Protein AF-A0A523A9W2-F1 (afdb_monomer_lite)

Radius of gyration: 16.98 Å; chains: 1; bounding box: 41×27×50 Å

pLDDT: mean 81.2, std 16.22, range [38.78, 97.56]

Structure (mmCIF, N/CA/C/O backbone):
data_AF-A0A523A9W2-F1
#
_entry.id   AF-A0A523A9W2-F1
#
loop_
_atom_site.group_PDB
_atom_site.id
_atom_site.type_symbol
_atom_site.label_atom_id
_atom_site.label_alt_id
_atom_site.label_comp_id
_atom_site.label_asym_id
_atom_site.label_entity_id
_atom_site.label_seq_id
_atom_site.pdbx_PDB_ins_code
_atom_site.Cartn_x
_atom_site.Cartn_y
_atom_site.Cartn_z
_atom_site.occupancy
_atom_site.B_iso_or_equiv
_atom_site.auth_seq_id
_atom_site.auth_comp_id
_atom_site.auth_asym_id
_atom_site.auth_atom_id
_atom_site.pdbx_PDB_model_num
ATOM 1 N N . MET A 1 1 ? 19.851 -10.059 30.462 1.00 45.06 1 MET A N 1
ATOM 2 C CA . MET A 1 1 ? 19.329 -9.436 29.230 1.00 45.06 1 MET A CA 1
ATOM 3 C C . MET A 1 1 ? 20.037 -8.104 29.127 1.00 45.06 1 MET A C 1
ATOM 5 O O . MET A 1 1 ? 19.767 -7.244 29.952 1.00 45.06 1 MET A O 1
ATOM 9 N N . GLU A 1 2 ? 21.062 -8.018 28.282 1.00 41.53 2 GLU A N 1
ATOM 10 C CA . GLU A 1 2 ? 21.891 -6.813 28.156 1.00 41.53 2 GLU A CA 1
ATOM 11 C C . GLU A 1 2 ? 21.077 -5.637 27.609 1.00 41.53 2 GLU A C 1
ATOM 13 O O . GLU A 1 2 ? 20.185 -5.813 26.779 1.00 41.53 2 GLU A O 1
ATOM 18 N N . ASP A 1 3 ? 21.389 -4.456 28.138 1.00 49.69 3 ASP A N 1
ATOM 19 C CA . ASP A 1 3 ? 20.782 -3.169 27.827 1.00 49.69 3 ASP A CA 1
ATOM 20 C C . ASP A 1 3 ? 21.061 -2.826 26.357 1.00 49.69 3 ASP A C 1
ATOM 22 O O . ASP A 1 3 ? 22.191 -2.519 25.965 1.00 49.69 3 ASP A O 1
ATOM 26 N N . ILE A 1 4 ? 20.036 -2.963 25.516 1.00 51.09 4 ILE A N 1
ATOM 27 C CA . ILE A 1 4 ? 20.103 -2.626 24.095 1.00 51.09 4 ILE A CA 1
ATOM 28 C C . ILE A 1 4 ? 20.150 -1.096 24.038 1.00 51.09 4 ILE A C 1
ATOM 30 O O . ILE A 1 4 ? 19.116 -0.432 24.103 1.00 51.09 4 ILE A O 1
ATOM 34 N N . GLY A 1 5 ? 21.364 -0.540 24.031 1.00 51.75 5 GLY A N 1
ATOM 35 C CA . GLY A 1 5 ? 21.613 0.897 24.113 1.00 51.75 5 GLY A CA 1
ATOM 36 C C . GLY A 1 5 ? 20.694 1.714 23.200 1.00 51.75 5 GLY A C 1
ATOM 37 O O . GLY A 1 5 ? 20.361 1.294 22.091 1.00 51.75 5 GLY A O 1
ATOM 38 N N . LYS A 1 6 ? 20.273 2.891 23.686 1.00 57.44 6 LYS A N 1
ATOM 39 C CA . LYS A 1 6 ? 19.354 3.802 22.988 1.00 57.44 6 LYS A CA 1
ATOM 40 C C . LYS A 1 6 ? 19.736 3.945 21.515 1.00 57.44 6 LYS A C 1
ATOM 42 O O . LYS A 1 6 ? 20.785 4.496 21.185 1.00 57.44 6 LYS A O 1
ATOM 47 N N . ILE A 1 7 ? 18.842 3.488 20.645 1.00 61.88 7 ILE A N 1
ATOM 48 C CA . ILE A 1 7 ? 18.925 3.702 19.205 1.00 61.88 7 ILE A CA 1
ATOM 49 C C . ILE A 1 7 ? 18.897 5.216 18.963 1.00 61.88 7 ILE A C 1
ATOM 51 O O . ILE A 1 7 ? 17.884 5.874 19.200 1.00 61.88 7 ILE A O 1
ATOM 55 N N . VAL A 1 8 ? 20.021 5.783 18.523 1.00 63.31 8 VAL A N 1
ATOM 56 C CA . VAL A 1 8 ? 20.122 7.195 18.136 1.00 63.31 8 VAL A CA 1
ATOM 57 C C . VAL A 1 8 ? 19.964 7.316 16.617 1.00 63.31 8 VAL A C 1
ATOM 59 O O . VAL A 1 8 ? 20.603 6.548 15.895 1.00 63.31 8 VAL A O 1
ATOM 62 N N . PRO A 1 9 ? 19.167 8.269 16.092 1.00 50.16 9 PRO A N 1
ATOM 63 C CA . PRO A 1 9 ? 18.890 8.373 14.653 1.00 50.16 9 PRO A CA 1
ATOM 64 C C . PRO A 1 9 ? 20.142 8.431 13.759 1.00 50.16 9 PRO A C 1
ATOM 66 O O . PRO A 1 9 ? 20.134 7.899 12.654 1.00 50.16 9 PRO A O 1
ATOM 69 N N . ASN A 1 10 ? 21.239 9.013 14.260 1.00 60.84 10 ASN A N 1
ATOM 70 C CA . ASN A 1 10 ? 22.519 9.133 13.550 1.00 60.84 10 ASN A CA 1
ATOM 71 C C . ASN A 1 10 ? 23.475 7.935 13.719 1.00 60.84 10 ASN A C 1
ATOM 73 O O . ASN A 1 10 ? 24.560 7.947 13.148 1.00 60.84 10 ASN A O 1
ATOM 77 N N . GLY A 1 11 ? 23.117 6.919 14.511 1.00 59.56 11 GLY A N 1
ATOM 78 C CA . GLY A 1 11 ? 23.956 5.736 14.751 1.00 59.56 11 GLY A CA 1
ATOM 79 C C . GLY A 1 11 ? 23.839 4.659 13.670 1.00 59.56 11 GLY A C 1
ATOM 80 O O . GLY A 1 11 ? 24.569 3.671 13.700 1.00 59.56 11 GLY A O 1
ATOM 81 N N . PHE A 1 12 ? 22.926 4.833 12.714 1.00 59.03 12 PHE A N 1
ATOM 82 C CA . PHE A 1 12 ? 22.743 3.900 11.612 1.00 59.03 12 PHE A CA 1
ATOM 83 C C . PHE A 1 12 ? 23.759 4.174 10.504 1.00 59.03 12 PHE A C 1
ATOM 85 O O . PHE A 1 12 ? 23.658 5.160 9.774 1.00 59.03 12 PHE A O 1
ATOM 92 N N . VAL A 1 13 ? 24.716 3.261 10.330 1.00 54.66 13 VAL A N 1
ATOM 93 C CA . VAL A 1 13 ? 25.525 3.208 9.108 1.00 54.66 13 VAL A CA 1
ATOM 94 C C . VAL A 1 13 ? 24.612 2.762 7.964 1.00 54.66 13 VAL A C 1
ATOM 96 O O . VAL A 1 13 ? 24.298 1.582 7.816 1.00 54.66 13 VAL A O 1
ATOM 99 N N . TRP A 1 14 ? 24.157 3.722 7.158 1.00 51.12 14 TRP A N 1
ATOM 100 C CA . TRP A 1 14 ? 23.336 3.480 5.970 1.00 51.12 14 TRP A CA 1
ATOM 101 C C . TRP A 1 14 ? 24.180 2.827 4.863 1.00 51.12 14 TRP A C 1
ATOM 103 O O . TRP A 1 14 ? 24.744 3.499 4.006 1.00 51.12 14 TRP A O 1
ATOM 113 N N . SER A 1 15 ? 24.268 1.495 4.871 1.00 58.31 15 SER A N 1
ATOM 114 C CA . SER A 1 15 ? 24.834 0.703 3.768 1.00 58.31 15 SER A CA 1
ATOM 115 C C . SER A 1 15 ? 23.747 -0.130 3.082 1.00 58.31 15 SER A C 1
ATOM 117 O O . SER A 1 15 ? 23.797 -1.350 3.014 1.00 58.31 15 SER A O 1
ATOM 119 N N . ALA A 1 16 ? 22.715 0.537 2.567 1.00 52.78 16 ALA A N 1
ATOM 120 C CA . ALA A 1 16 ? 21.674 -0.106 1.769 1.00 52.78 16 ALA A CA 1
ATOM 121 C C . ALA A 1 16 ? 21.610 0.531 0.376 1.00 52.78 16 ALA A C 1
ATOM 123 O O . ALA A 1 16 ? 20.668 1.246 0.044 1.00 52.78 16 ALA A O 1
ATOM 124 N N . TYR A 1 17 ? 22.620 0.268 -0.458 1.00 45.53 17 TYR A N 1
ATOM 125 C CA . TYR A 1 17 ? 22.521 0.549 -1.890 1.00 45.53 17 TYR A CA 1
ATOM 126 C C . TYR A 1 17 ? 21.710 -0.571 -2.555 1.00 45.53 17 TYR A C 1
ATOM 128 O O . TYR A 1 17 ? 22.240 -1.636 -2.852 1.00 45.53 17 TYR A O 1
ATOM 136 N N . HIS A 1 18 ? 20.409 -0.343 -2.739 1.00 49.28 18 HIS A N 1
ATOM 137 C CA . HIS A 1 18 ? 19.512 -1.224 -3.491 1.00 49.28 18 HIS A CA 1
ATOM 138 C C . HIS A 1 18 ? 18.813 -0.393 -4.576 1.00 49.28 18 HIS A C 1
ATOM 140 O O . HIS A 1 18 ? 17.851 0.307 -4.260 1.00 49.28 18 HIS A O 1
ATOM 146 N N . PRO A 1 19 ? 19.246 -0.442 -5.849 1.00 38.78 19 PRO A N 1
ATOM 147 C CA . PRO A 1 19 ? 18.566 0.243 -6.947 1.00 38.78 19 PRO A CA 1
ATOM 148 C C . PRO A 1 19 ? 17.347 -0.551 -7.445 1.00 38.78 19 PRO A C 1
ATOM 150 O O . PRO A 1 19 ? 17.012 -0.497 -8.627 1.00 38.78 19 PRO A O 1
ATOM 153 N N . GLN A 1 20 ? 16.690 -1.323 -6.576 1.00 44.44 20 GLN A N 1
ATOM 154 C CA . GLN A 1 20 ? 15.515 -2.083 -6.972 1.00 44.44 20 GLN A CA 1
ATOM 155 C C . GLN A 1 20 ? 14.283 -1.204 -6.767 1.00 44.44 20 GLN A C 1
ATOM 157 O O . GLN A 1 20 ? 13.760 -1.059 -5.664 1.00 44.44 20 GLN A O 1
ATOM 162 N N . GLY A 1 21 ? 13.873 -0.553 -7.855 1.00 53.41 21 GLY A N 1
A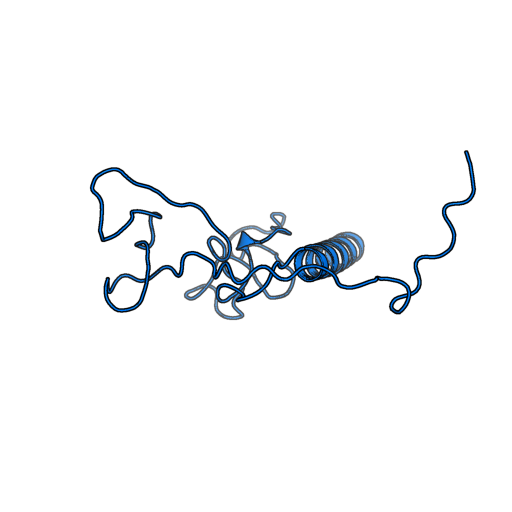TOM 163 C CA . GLY A 1 21 ? 12.552 0.042 -7.952 1.00 53.41 21 GLY A CA 1
ATOM 164 C C . GLY A 1 21 ? 11.486 -1.044 -7.823 1.00 53.41 21 GLY A C 1
ATOM 165 O O . GLY A 1 21 ? 11.657 -2.170 -8.280 1.00 53.41 21 GLY A O 1
ATOM 166 N N . THR A 1 22 ? 10.397 -0.686 -7.168 1.00 63.78 22 THR A N 1
ATOM 167 C CA . THR A 1 22 ? 9.214 -1.525 -6.997 1.00 63.78 22 THR A CA 1
ATOM 168 C C . THR A 1 22 ? 8.429 -1.688 -8.318 1.00 63.78 22 THR A C 1
ATOM 170 O O . THR A 1 22 ? 8.601 -0.907 -9.262 1.00 63.78 22 THR A O 1
ATOM 173 N N . CYS A 1 23 ? 7.556 -2.697 -8.395 1.00 71.06 23 CYS A N 1
ATOM 174 C CA . CYS A 1 23 ? 6.650 -2.958 -9.514 1.00 71.06 23 CYS A CA 1
ATOM 175 C C . CYS A 1 23 ? 5.488 -1.957 -9.537 1.00 71.06 23 CYS A C 1
ATOM 177 O O . CYS A 1 23 ? 4.456 -2.135 -8.893 1.00 71.06 23 CYS A O 1
ATOM 179 N N . ARG A 1 24 ? 5.633 -0.884 -10.320 1.00 72.94 24 ARG A N 1
ATOM 180 C CA . ARG A 1 24 ? 4.559 0.096 -10.530 1.00 72.94 24 ARG A CA 1
ATOM 181 C C . ARG A 1 24 ? 3.332 -0.565 -11.177 1.00 72.94 24 ARG A C 1
ATOM 183 O O . ARG A 1 24 ? 3.455 -1.118 -12.267 1.00 72.94 24 ARG A O 1
ATOM 190 N N . MET A 1 25 ? 2.152 -0.411 -10.574 1.00 80.44 25 MET A N 1
ATOM 191 C CA . MET A 1 25 ? 0.877 -0.817 -11.182 1.00 80.44 25 MET A CA 1
ATOM 192 C C . MET A 1 25 ? 0.370 0.221 -12.192 1.00 80.44 25 MET A C 1
ATOM 194 O O . MET A 1 25 ? 0.435 1.426 -11.937 1.00 80.44 25 MET A O 1
ATOM 198 N N . SER A 1 26 ? -0.157 -0.235 -13.326 1.00 79.69 26 SER A N 1
ATOM 199 C CA . SER A 1 26 ? -0.765 0.600 -14.364 1.00 79.69 26 SER A CA 1
ATOM 200 C C . SER A 1 26 ? -1.639 -0.247 -15.287 1.00 79.69 26 SER A C 1
ATOM 202 O O . SER A 1 26 ? -1.250 -1.350 -15.656 1.00 79.69 26 SER A O 1
ATOM 204 N N . GLY A 1 27 ? -2.786 0.286 -15.718 1.00 81.38 27 GLY A N 1
ATOM 205 C CA . GLY A 1 27 ? -3.565 -0.316 -16.811 1.00 81.38 27 GLY A CA 1
ATOM 206 C C . GLY A 1 27 ? -2.923 -0.130 -18.194 1.00 81.38 27 GLY A C 1
ATOM 207 O O . GLY A 1 27 ? -3.275 -0.837 -19.128 1.00 81.38 27 GLY A O 1
ATOM 208 N N . ASP A 1 28 ? -1.982 0.813 -18.323 1.00 87.38 28 ASP A N 1
ATOM 209 C CA . ASP A 1 28 ? -1.153 1.023 -19.517 1.00 87.38 28 ASP A CA 1
ATOM 210 C C . ASP A 1 28 ? 0.215 0.324 -19.342 1.00 87.38 28 ASP A C 1
ATOM 212 O O . ASP A 1 28 ? 0.959 0.715 -18.425 1.00 87.38 28 ASP A O 1
ATOM 216 N N . PRO A 1 29 ? 0.572 -0.652 -20.202 1.00 87.94 29 PRO A N 1
ATOM 217 C CA . PRO A 1 29 ? 1.822 -1.412 -20.116 1.00 87.94 29 PRO A CA 1
ATOM 218 C C . PRO A 1 29 ? 3.084 -0.564 -20.330 1.00 87.94 29 PRO A C 1
ATOM 220 O O . PRO A 1 29 ? 4.149 -0.911 -19.836 1.00 87.94 29 PRO A O 1
ATOM 223 N N . PHE A 1 30 ? 2.996 0.601 -20.980 1.00 86.38 30 PHE A N 1
ATOM 224 C CA . PHE A 1 30 ? 4.150 1.501 -21.130 1.00 86.38 30 PHE A CA 1
ATOM 225 C C . PHE A 1 30 ? 4.418 2.346 -19.882 1.00 86.38 30 PHE A C 1
ATOM 227 O O . PHE A 1 30 ? 5.404 3.084 -19.808 1.00 86.38 30 PHE A O 1
ATOM 234 N N . ARG A 1 31 ? 3.520 2.282 -18.894 1.00 80.56 31 ARG A N 1
ATOM 235 C CA . ARG A 1 31 ? 3.565 3.109 -17.687 1.00 80.56 31 ARG A CA 1
ATOM 236 C C . ARG A 1 31 ? 3.688 2.305 -16.401 1.00 80.56 31 ARG A C 1
ATOM 238 O O . ARG A 1 31 ? 3.859 2.940 -15.364 1.00 80.56 31 ARG A O 1
ATOM 245 N N . GLY A 1 32 ? 3.656 0.973 -16.437 1.00 78.62 32 GLY A N 1
ATOM 246 C CA . GLY A 1 32 ? 3.808 0.103 -15.266 1.00 78.62 32 GLY A CA 1
ATOM 247 C C . GLY A 1 32 ? 4.251 -1.313 -15.631 1.00 78.62 32 GLY A C 1
ATOM 248 O O . GLY A 1 32 ? 4.328 -1.657 -16.799 1.00 78.62 32 GLY A O 1
ATOM 249 N N . VAL A 1 33 ? 4.559 -2.113 -14.612 1.00 83.94 33 VAL A N 1
ATOM 250 C CA . VAL A 1 33 ? 5.012 -3.509 -14.743 1.00 83.94 33 VAL A CA 1
ATOM 251 C C . VAL A 1 33 ? 3.829 -4.472 -14.697 1.00 83.94 33 VAL A C 1
ATOM 253 O O . VAL A 1 33 ? 3.816 -5.463 -15.424 1.00 83.94 33 VAL A O 1
ATOM 256 N N . VAL A 1 34 ? 2.831 -4.166 -13.861 1.00 82.88 34 VAL A N 1
ATOM 257 C CA . VAL A 1 34 ? 1.657 -5.019 -13.660 1.00 82.88 34 VAL A CA 1
ATOM 258 C C . VAL A 1 34 ? 0.335 -4.258 -13.769 1.00 82.88 34 VAL A C 1
ATOM 260 O O . VAL A 1 34 ? 0.302 -3.039 -13.575 1.00 82.88 34 VAL A O 1
ATOM 263 N N . ASP A 1 35 ? -0.757 -4.964 -14.064 1.00 84.94 35 ASP A N 1
ATOM 264 C CA . ASP A 1 35 ? -2.126 -4.437 -14.014 1.00 84.94 35 ASP A CA 1
ATOM 265 C C . ASP A 1 35 ? -2.652 -4.284 -12.565 1.00 84.94 35 ASP A C 1
ATOM 267 O O . ASP A 1 35 ? -1.945 -4.532 -11.586 1.00 84.94 35 ASP A O 1
ATOM 271 N N . SER A 1 36 ? -3.915 -3.871 -12.399 1.00 78.38 36 SER A N 1
ATOM 272 C CA . SER A 1 36 ? -4.554 -3.720 -11.078 1.00 78.38 36 SER A CA 1
ATOM 273 C C . SER A 1 36 ? -4.800 -5.037 -10.331 1.00 78.38 36 SER A C 1
ATOM 275 O O . SER A 1 36 ? -5.197 -5.013 -9.171 1.00 78.38 36 SER A O 1
ATOM 277 N N . TYR A 1 37 ? -4.602 -6.178 -10.988 1.00 81.75 37 TYR A N 1
ATOM 278 C CA . TYR A 1 37 ? -4.686 -7.514 -10.405 1.00 81.75 37 TYR A CA 1
ATOM 279 C C . TYR A 1 37 ? -3.296 -8.118 -10.153 1.00 81.75 37 TYR A C 1
ATOM 281 O O . TYR A 1 37 ? -3.195 -9.288 -9.784 1.00 81.75 37 TYR A O 1
ATOM 289 N N . GLY A 1 38 ? -2.229 -7.342 -10.367 1.00 82.88 38 GLY A N 1
ATOM 290 C CA . GLY A 1 38 ? -0.852 -7.789 -10.215 1.00 82.88 38 GLY A CA 1
ATOM 291 C C . GLY A 1 38 ? -0.325 -8.610 -11.392 1.00 82.88 38 GLY A C 1
ATOM 292 O O . GLY A 1 38 ? 0.776 -9.133 -11.278 1.00 82.88 38 GLY A O 1
ATOM 293 N N . ARG A 1 39 ? -1.042 -8.733 -12.518 1.00 89.31 39 ARG A N 1
ATOM 294 C CA . ARG A 1 39 ? -0.555 -9.467 -13.704 1.00 89.31 39 ARG A CA 1
ATOM 295 C C . ARG A 1 39 ? 0.549 -8.694 -14.399 1.00 89.31 39 ARG A C 1
ATOM 297 O O . ARG A 1 39 ? 0.330 -7.537 -14.739 1.00 89.31 39 ARG A O 1
ATOM 304 N N . ALA A 1 40 ? 1.690 -9.326 -14.652 1.00 90.88 40 ALA A N 1
ATOM 305 C CA . ALA A 1 40 ? 2.751 -8.733 -15.454 1.00 90.88 40 ALA A CA 1
ATOM 306 C C . ALA A 1 40 ? 2.303 -8.554 -16.908 1.00 90.88 40 ALA A C 1
ATOM 308 O O . ALA A 1 40 ? 1.741 -9.470 -17.502 1.00 90.88 40 ALA A O 1
ATOM 309 N N . HIS A 1 41 ? 2.583 -7.384 -17.483 1.00 91.31 41 HIS A N 1
ATOM 310 C CA . HIS A 1 41 ? 2.208 -7.084 -18.870 1.00 91.31 41 HIS A CA 1
ATOM 311 C C . HIS A 1 41 ? 3.005 -7.900 -19.896 1.00 91.31 41 HIS A C 1
ATOM 313 O O . HIS A 1 41 ? 2.480 -8.225 -20.956 1.00 91.31 41 HIS A O 1
ATOM 319 N N . ASP A 1 42 ? 4.252 -8.252 -19.573 1.00 92.88 42 ASP A N 1
ATOM 320 C CA . ASP A 1 42 ? 5.182 -8.888 -20.517 1.00 92.88 42 ASP A CA 1
ATOM 321 C C . ASP A 1 42 ? 5.127 -10.426 -20.513 1.00 92.88 42 ASP A C 1
ATOM 323 O O . ASP A 1 42 ? 5.681 -11.064 -21.409 1.00 92.88 42 ASP A O 1
ATOM 327 N N . PHE A 1 43 ? 4.495 -11.039 -19.504 1.00 92.50 43 PHE A N 1
ATOM 328 C CA . PHE A 1 43 ? 4.494 -12.493 -19.328 1.00 92.50 43 PHE A CA 1
ATOM 329 C C . PHE A 1 43 ? 3.131 -13.019 -18.894 1.00 92.50 43 PHE A C 1
ATOM 331 O O . PHE A 1 43 ? 2.620 -12.675 -17.825 1.00 92.50 43 PHE A O 1
ATOM 338 N N . ASP A 1 44 ? 2.602 -13.955 -19.677 1.00 91.06 44 ASP A N 1
ATOM 339 C CA . ASP A 1 44 ? 1.392 -14.681 -19.320 1.00 91.06 44 ASP A CA 1
ATOM 340 C C . ASP A 1 44 ? 1.585 -15.465 -18.015 1.00 91.06 44 ASP A C 1
ATOM 342 O O . ASP A 1 44 ? 2.605 -16.118 -17.789 1.00 91.06 44 ASP A O 1
ATOM 346 N N . ASN A 1 45 ? 0.558 -15.438 -17.163 1.00 91.38 45 ASN A N 1
ATOM 347 C CA . ASN A 1 45 ? 0.503 -16.148 -15.880 1.00 91.38 45 ASN A CA 1
ATOM 348 C C . ASN A 1 45 ? 1.565 -15.748 -14.837 1.00 91.38 45 ASN A C 1
ATOM 350 O O . ASN A 1 45 ? 1.713 -16.447 -13.834 1.00 91.38 45 ASN A O 1
ATOM 354 N N . LEU A 1 46 ? 2.261 -14.622 -15.011 1.00 89.50 46 LEU A N 1
ATOM 355 C CA . LEU A 1 46 ? 3.117 -14.047 -13.974 1.00 89.50 46 LEU A CA 1
ATOM 356 C C . LEU A 1 46 ? 2.346 -12.984 -13.185 1.00 89.50 46 LEU A C 1
ATOM 358 O O . LEU A 1 46 ? 1.822 -12.033 -13.760 1.00 89.50 46 LEU A O 1
ATOM 362 N N . TYR A 1 47 ? 2.307 -13.130 -11.860 1.00 86.50 47 TYR A N 1
ATOM 363 C CA . TYR A 1 47 ? 1.667 -12.175 -10.957 1.00 86.50 47 TYR A CA 1
ATOM 364 C C . TYR A 1 47 ? 2.684 -11.665 -9.936 1.00 86.50 47 TYR A C 1
ATOM 366 O O . TYR A 1 47 ? 3.402 -12.459 -9.328 1.00 86.50 47 TYR A O 1
ATOM 374 N N . ILE A 1 48 ? 2.741 -10.349 -9.739 1.00 80.44 48 ILE A N 1
ATOM 375 C CA . ILE A 1 48 ? 3.645 -9.689 -8.799 1.00 80.44 48 ILE A CA 1
ATOM 376 C C . ILE A 1 48 ? 2.811 -8.889 -7.803 1.00 80.44 48 ILE A C 1
ATOM 378 O O . ILE A 1 48 ? 2.127 -7.933 -8.166 1.00 80.44 48 ILE A O 1
ATOM 382 N N . ALA A 1 49 ? 2.890 -9.283 -6.535 1.00 77.62 49 ALA A N 1
ATOM 383 C CA . ALA A 1 49 ? 2.333 -8.537 -5.418 1.00 77.62 49 ALA A CA 1
ATOM 384 C C . ALA A 1 49 ? 3.476 -7.812 -4.697 1.00 77.62 49 ALA A C 1
ATOM 386 O O . ALA A 1 49 ? 4.300 -8.442 -4.037 1.00 77.62 49 ALA A O 1
ATOM 387 N N . ASP A 1 50 ? 3.537 -6.494 -4.869 1.00 75.19 50 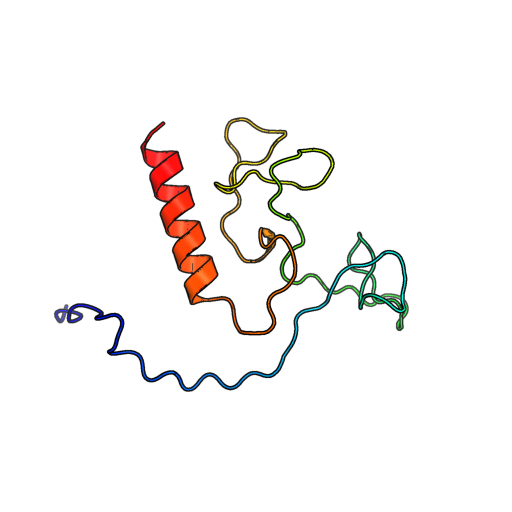ASP A N 1
ATOM 388 C CA . ASP A 1 50 ? 4.549 -5.615 -4.274 1.00 75.19 50 ASP A CA 1
ATOM 389 C C . ASP A 1 50 ? 3.871 -4.535 -3.396 1.00 75.19 50 ASP A C 1
ATOM 391 O O . ASP A 1 50 ? 2.686 -4.631 -3.069 1.00 75.19 50 ASP A O 1
ATOM 395 N N . ALA A 1 51 ? 4.608 -3.503 -2.985 1.00 80.38 51 ALA A N 1
ATOM 396 C CA . ALA A 1 51 ? 4.094 -2.325 -2.292 1.00 80.38 51 ALA A CA 1
ATOM 397 C C . ALA A 1 51 ? 2.983 -1.587 -3.080 1.00 80.38 51 ALA A C 1
ATOM 399 O O . ALA A 1 51 ? 2.850 -1.712 -4.294 1.00 80.38 51 ALA A O 1
ATOM 400 N N . SER A 1 52 ? 2.255 -0.691 -2.402 1.00 83.25 52 SER A N 1
ATOM 401 C CA . SER A 1 52 ? 1.206 0.187 -2.979 1.00 83.25 52 SER A CA 1
ATOM 402 C C . SER A 1 52 ? -0.101 -0.491 -3.432 1.00 83.25 52 SER A C 1
ATOM 404 O O . SER A 1 52 ? -0.912 0.141 -4.112 1.00 83.25 52 SER A O 1
ATOM 406 N N . THR A 1 53 ? -0.333 -1.754 -3.068 1.00 81.44 53 THR A N 1
ATOM 407 C CA . THR A 1 53 ? -1.551 -2.521 -3.404 1.00 81.44 53 THR A CA 1
ATOM 408 C C . THR A 1 53 ? -2.809 -2.061 -2.659 1.00 81.44 53 THR A C 1
ATOM 410 O O . THR A 1 53 ? -3.904 -2.156 -3.206 1.00 81.44 53 THR A O 1
ATOM 413 N N . CYS A 1 54 ? -2.663 -1.467 -1.472 1.00 89.44 54 CYS A N 1
ATOM 414 C CA . CYS A 1 54 ? -3.748 -0.912 -0.656 1.00 89.44 54 CYS A CA 1
ATOM 415 C C . CYS A 1 54 ? -3.547 0.592 -0.442 1.00 89.44 54 CYS A C 1
ATOM 417 O O . CYS A 1 54 ? -3.522 1.079 0.686 1.00 89.44 54 CYS A O 1
ATOM 419 N N . ARG A 1 55 ? -3.344 1.331 -1.538 1.00 89.31 55 ARG A N 1
ATOM 420 C CA . ARG A 1 55 ? -2.827 2.706 -1.501 1.00 89.31 55 ARG A CA 1
ATOM 421 C C . ARG A 1 55 ? -3.582 3.638 -0.547 1.00 89.31 55 ARG A C 1
ATOM 423 O O . ARG A 1 55 ? -4.813 3.686 -0.534 1.00 89.31 55 ARG A O 1
ATOM 430 N N . MET A 1 56 ? -2.820 4.460 0.157 1.00 94.19 56 MET A N 1
ATOM 431 C CA . MET A 1 56 ? -3.312 5.579 0.947 1.00 94.19 56 MET A CA 1
ATOM 432 C C . MET A 1 56 ? -3.818 6.713 0.050 1.00 94.19 56 MET A C 1
ATOM 434 O O . MET A 1 56 ? -3.158 7.104 -0.917 1.00 94.19 56 MET A O 1
ATOM 438 N N . SER A 1 57 ? -4.984 7.258 0.388 1.00 93.94 57 SER A N 1
ATOM 439 C CA . SER A 1 57 ? -5.618 8.382 -0.303 1.00 93.94 57 SER A CA 1
ATOM 440 C C . SER A 1 57 ? -6.568 9.114 0.645 1.00 93.94 57 SER A C 1
ATOM 442 O O . SER A 1 57 ? -7.245 8.488 1.453 1.00 93.94 57 SER A O 1
ATOM 444 N N . GLY A 1 58 ? -6.657 10.440 0.517 1.00 94.62 58 GLY A N 1
ATOM 445 C CA . GLY A 1 58 ? -7.707 11.227 1.181 1.00 94.62 58 GLY A CA 1
ATOM 446 C C . GLY A 1 58 ? -9.084 11.104 0.513 1.00 94.62 58 GLY A C 1
ATOM 447 O O . GLY A 1 58 ? -10.072 11.564 1.068 1.00 94.62 58 GLY A O 1
ATOM 448 N N . ASP A 1 59 ? -9.138 10.505 -0.677 1.00 93.19 59 ASP A N 1
ATOM 449 C CA . ASP A 1 59 ? -10.355 10.222 -1.439 1.00 93.19 59 ASP A CA 1
ATOM 450 C C . ASP A 1 59 ? -10.579 8.695 -1.493 1.00 93.19 59 ASP A C 1
ATOM 452 O O . ASP A 1 59 ? -9.709 8.002 -2.049 1.00 93.19 59 ASP A O 1
ATOM 456 N N . PRO A 1 60 ? -11.702 8.170 -0.955 1.00 93.25 60 PRO A N 1
ATOM 457 C CA . PRO A 1 60 ? -12.001 6.736 -0.920 1.00 93.25 60 PRO A CA 1
ATOM 458 C C . PRO A 1 60 ? -12.197 6.122 -2.312 1.00 93.25 60 PRO A C 1
ATOM 460 O O . PRO A 1 60 ? -11.998 4.927 -2.491 1.00 93.25 60 PRO A O 1
ATOM 463 N N . PHE A 1 61 ? -12.493 6.919 -3.346 1.00 90.56 61 PHE A N 1
ATOM 464 C CA . PHE A 1 61 ? -12.569 6.419 -4.725 1.00 90.56 61 PHE A CA 1
ATOM 465 C C . PHE A 1 61 ? -11.194 6.264 -5.383 1.00 90.56 61 PHE A C 1
ATOM 467 O O . PHE A 1 61 ? -11.083 5.786 -6.514 1.00 90.56 61 PHE A O 1
ATOM 474 N N . ARG A 1 62 ? -10.126 6.707 -4.711 1.00 85.56 62 ARG A N 1
ATOM 475 C CA . ARG A 1 62 ? -8.764 6.743 -5.262 1.00 85.56 62 ARG A CA 1
ATOM 476 C C . ARG A 1 62 ? -7.751 5.990 -4.408 1.00 85.56 62 ARG A C 1
ATOM 478 O O . ARG A 1 62 ? -6.579 5.970 -4.792 1.00 85.56 62 ARG A O 1
ATOM 485 N N . GLY A 1 63 ? -8.174 5.361 -3.310 1.00 88.50 63 GLY A N 1
ATOM 486 C CA . GLY A 1 63 ? -7.341 4.498 -2.477 1.00 88.50 63 GLY A CA 1
ATOM 487 C C . GLY A 1 63 ? -8.141 3.625 -1.515 1.00 88.50 63 GLY A C 1
ATOM 488 O O . GLY A 1 63 ? -9.352 3.749 -1.432 1.00 88.50 63 GLY A O 1
ATOM 489 N N . VAL A 1 64 ? -7.444 2.730 -0.817 1.00 94.56 64 VAL A N 1
ATOM 490 C CA . VAL A 1 64 ? -8.038 1.724 0.081 1.00 94.56 64 VAL A CA 1
ATOM 491 C C . VAL A 1 64 ? -8.074 2.215 1.525 1.00 94.56 64 VAL A C 1
ATOM 493 O O . VAL A 1 64 ? -9.024 1.926 2.251 1.00 94.56 64 VAL A O 1
ATOM 496 N N . VAL A 1 65 ? -7.057 2.978 1.932 1.00 96.50 65 VAL A N 1
ATOM 497 C CA . VAL A 1 65 ? -6.924 3.486 3.301 1.00 96.50 65 VAL A CA 1
ATOM 498 C C . VAL A 1 65 ? -6.783 5.003 3.351 1.00 96.50 65 VAL A C 1
ATOM 500 O O . VAL A 1 65 ? -6.350 5.639 2.382 1.00 96.50 65 VAL A O 1
ATOM 503 N N . ASP A 1 66 ? -7.132 5.586 4.491 1.00 96.31 66 ASP A N 1
ATOM 504 C CA . ASP A 1 66 ? -6.873 6.985 4.811 1.00 96.31 66 ASP A CA 1
ATOM 505 C C . ASP A 1 66 ? -5.398 7.230 5.183 1.00 96.31 66 ASP A C 1
ATOM 507 O O . ASP A 1 66 ? -4.549 6.333 5.148 1.00 96.31 66 ASP A O 1
ATOM 511 N N . SER A 1 67 ? -5.069 8.468 5.566 1.00 95.06 67 SER A N 1
ATOM 512 C CA . SER A 1 67 ? -3.701 8.842 5.935 1.00 95.06 67 SER A CA 1
ATOM 513 C C . SER A 1 67 ? -3.162 8.139 7.185 1.00 95.06 67 SER A C 1
ATOM 515 O O . SER A 1 67 ? -1.951 8.146 7.398 1.00 95.06 67 SER A O 1
ATOM 517 N N . TYR A 1 68 ? -4.005 7.507 7.995 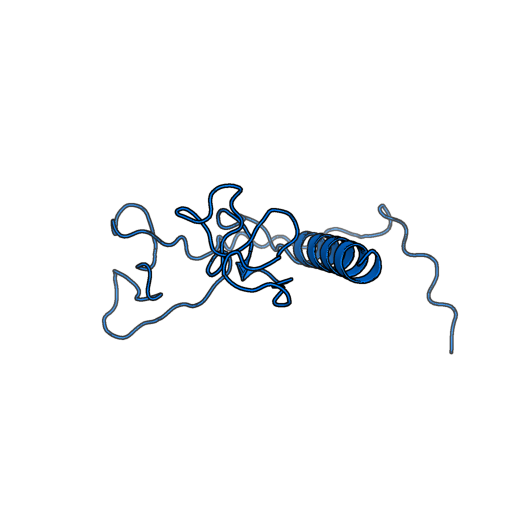1.00 95.62 68 TYR A N 1
ATOM 518 C CA . TYR A 1 68 ? -3.626 6.759 9.192 1.00 95.62 68 TYR A CA 1
ATOM 519 C C . TYR A 1 68 ? -3.678 5.244 8.979 1.00 95.62 68 TYR A C 1
ATOM 521 O O . TYR A 1 68 ? -3.515 4.499 9.937 1.00 95.62 68 TYR A O 1
ATOM 529 N N . GLY A 1 69 ? -3.879 4.784 7.741 1.00 96.19 69 GLY A N 1
ATOM 530 C CA . GLY A 1 69 ? -3.947 3.361 7.427 1.00 96.19 69 GLY A CA 1
ATOM 531 C C . GLY A 1 69 ? -5.302 2.725 7.739 1.00 96.19 69 GLY A C 1
ATOM 532 O O . GLY A 1 69 ? -5.416 1.508 7.611 1.00 96.19 69 GLY A O 1
ATOM 533 N N . LYS A 1 70 ? -6.333 3.498 8.113 1.00 97.56 70 LYS A N 1
ATOM 534 C CA . LYS A 1 70 ? -7.692 2.972 8.312 1.00 97.56 70 LYS A CA 1
ATOM 535 C C . LYS A 1 70 ? -8.332 2.686 6.957 1.00 97.56 70 LYS A C 1
ATOM 537 O O . LYS A 1 70 ? -8.334 3.560 6.093 1.00 97.56 70 LYS A O 1
ATOM 542 N N . ALA A 1 71 ? -8.888 1.492 6.770 1.00 97.44 71 ALA A N 1
ATOM 543 C CA . ALA A 1 71 ? -9.648 1.164 5.568 1.00 97.44 71 ALA A CA 1
ATOM 544 C C . ALA A 1 71 ? -10.908 2.036 5.466 1.00 97.44 71 ALA A C 1
ATOM 546 O O . ALA A 1 71 ? -11.629 2.200 6.448 1.00 97.44 71 ALA A O 1
ATOM 547 N N . HIS A 1 72 ? -11.189 2.575 4.278 1.00 97.06 72 HIS A N 1
ATOM 548 C CA . HIS A 1 72 ? -12.342 3.467 4.080 1.00 97.06 72 HIS A CA 1
ATOM 549 C C . HIS A 1 72 ? -13.688 2.767 4.311 1.00 97.06 72 HIS A C 1
ATOM 551 O O . HIS A 1 72 ? -14.617 3.387 4.819 1.00 97.06 72 HIS A O 1
ATOM 557 N N . ASP A 1 73 ? -13.774 1.474 3.991 1.00 96.81 73 ASP A N 1
ATOM 558 C CA . ASP A 1 73 ? -15.027 0.706 4.026 1.00 96.81 73 ASP A CA 1
ATOM 559 C C . ASP A 1 73 ? -15.321 0.038 5.383 1.00 96.81 73 ASP A C 1
ATOM 561 O O . ASP A 1 73 ? -16.369 -0.588 5.550 1.00 96.81 73 ASP A O 1
ATOM 565 N N . PHE A 1 74 ? -14.406 0.129 6.356 1.00 96.56 74 PHE A N 1
ATOM 566 C CA . PHE A 1 74 ? -14.507 -0.599 7.624 1.00 96.56 74 PHE A CA 1
ATOM 567 C C . PHE A 1 74 ? -14.117 0.268 8.821 1.00 96.56 74 PHE A C 1
ATOM 569 O O . PHE A 1 74 ? -13.088 0.943 8.827 1.00 96.56 74 PHE A O 1
ATOM 576 N N . ASP A 1 75 ? -14.890 0.178 9.902 1.00 92.88 75 ASP A N 1
ATOM 577 C CA . ASP A 1 75 ? -14.655 1.006 11.087 1.00 92.88 75 ASP A CA 1
ATOM 578 C C . ASP A 1 75 ? -13.447 0.583 11.929 1.00 92.88 75 ASP A C 1
ATOM 580 O O . ASP A 1 75 ? -12.850 1.419 12.610 1.00 92.88 75 ASP A O 1
ATOM 584 N N . ASN A 1 76 ? -13.065 -0.692 11.866 1.00 94.81 76 ASN A N 1
ATOM 585 C CA . ASN A 1 76 ? -12.080 -1.319 12.746 1.00 94.81 76 ASN A CA 1
ATOM 586 C C . ASN A 1 76 ? -10.988 -2.100 11.994 1.00 94.81 76 ASN A C 1
ATOM 588 O O . ASN A 1 76 ? -10.356 -2.982 12.575 1.00 94.81 76 ASN A O 1
ATOM 592 N N . LEU A 1 77 ? -10.762 -1.790 10.714 1.00 96.75 77 LEU A N 1
ATOM 593 C CA . LEU A 1 77 ? -9.712 -2.409 9.907 1.00 96.75 77 LEU A CA 1
ATOM 594 C C . LEU A 1 77 ? -8.618 -1.394 9.578 1.00 96.75 77 LEU A C 1
ATOM 596 O O . LEU A 1 77 ? -8.890 -0.329 9.024 1.00 96.75 77 LEU A O 1
ATOM 600 N N . TYR A 1 78 ? -7.375 -1.762 9.880 1.00 97.31 78 TYR A N 1
ATOM 601 C CA . TYR A 1 78 ? -6.192 -0.946 9.630 1.00 97.31 78 TYR A CA 1
ATOM 602 C C . TYR A 1 78 ? -5.129 -1.757 8.893 1.00 97.31 78 TYR A C 1
ATOM 604 O O . TYR A 1 78 ? -4.976 -2.956 9.128 1.00 97.31 78 TYR A O 1
ATOM 612 N N . ILE A 1 79 ? -4.377 -1.090 8.021 1.00 96.62 79 ILE A N 1
ATOM 613 C CA . ILE A 1 79 ? -3.273 -1.661 7.252 1.00 96.62 79 ILE A CA 1
ATOM 614 C C . ILE A 1 79 ? -2.018 -0.829 7.529 1.00 96.62 7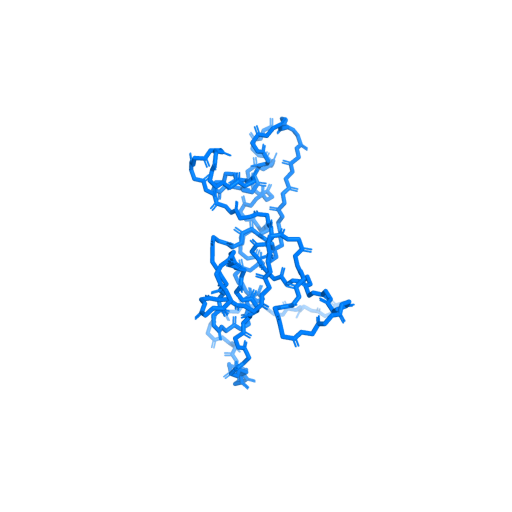9 ILE A C 1
ATOM 616 O O . ILE A 1 79 ? -2.036 0.396 7.423 1.00 96.62 79 ILE A O 1
ATOM 620 N N . ALA A 1 80 ? -0.927 -1.497 7.903 1.00 95.19 80 ALA A N 1
ATOM 621 C CA . ALA A 1 80 ? 0.285 -0.870 8.432 1.00 95.19 80 ALA A CA 1
ATOM 622 C C . ALA A 1 80 ? 1.571 -1.483 7.843 1.00 95.19 80 ALA A C 1
ATOM 624 O O . ALA A 1 80 ? 2.540 -1.744 8.554 1.00 95.19 80 ALA A O 1
ATOM 625 N N . ASP A 1 81 ? 1.575 -1.750 6.538 1.00 92.56 81 ASP A N 1
ATOM 626 C CA . ASP A 1 81 ? 2.701 -2.348 5.816 1.00 92.56 81 ASP A CA 1
ATOM 627 C C . ASP A 1 81 ? 3.059 -1.550 4.541 1.00 92.56 81 ASP A C 1
ATOM 629 O O . ASP A 1 81 ? 2.669 -0.396 4.367 1.00 92.56 81 ASP A O 1
ATOM 633 N N 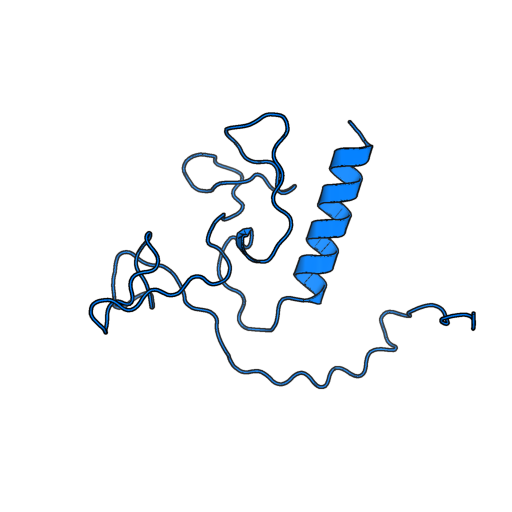. ALA A 1 82 ? 3.831 -2.146 3.628 1.00 89.62 82 ALA A N 1
ATOM 634 C CA . ALA A 1 82 ? 4.232 -1.503 2.375 1.00 89.62 82 ALA A CA 1
ATOM 635 C C . ALA A 1 82 ? 3.075 -1.289 1.376 1.00 89.62 82 ALA A C 1
ATOM 637 O O . ALA A 1 82 ? 3.214 -0.532 0.410 1.00 89.62 82 ALA A O 1
ATOM 638 N N . SER A 1 83 ? 1.931 -1.948 1.560 1.00 89.25 83 SER A N 1
ATOM 639 C CA . SER A 1 83 ? 0.802 -1.842 0.635 1.00 89.25 83 SER A CA 1
ATOM 640 C C . SER A 1 83 ? 0.173 -0.446 0.643 1.00 89.25 83 SER A C 1
ATOM 642 O O . SER A 1 83 ? -0.401 -0.037 -0.363 1.00 89.25 83 SER A O 1
ATOM 644 N N . ILE A 1 84 ? 0.331 0.321 1.728 1.00 92.00 84 ILE A N 1
ATOM 645 C CA . ILE A 1 84 ? -0.341 1.618 1.892 1.00 92.00 84 ILE A CA 1
ATOM 646 C C . ILE A 1 84 ? 0.356 2.776 1.181 1.00 92.00 84 ILE A C 1
ATOM 648 O O . ILE A 1 84 ? -0.198 3.871 1.110 1.00 92.00 84 ILE A O 1
ATOM 652 N N . PHE A 1 85 ? 1.563 2.591 0.642 1.00 90.00 85 PHE A N 1
ATOM 653 C CA . PHE A 1 85 ? 2.245 3.683 -0.054 1.00 90.00 85 PHE A CA 1
ATOM 654 C C . PHE A 1 85 ? 1.394 4.180 -1.247 1.00 90.00 85 PHE A C 1
ATOM 656 O O . PHE A 1 85 ? 0.931 3.370 -2.048 1.00 90.00 85 PHE A O 1
ATOM 663 N N . PRO A 1 86 ? 1.167 5.503 -1.411 1.00 84.94 86 PRO A N 1
ATOM 664 C CA . PRO A 1 86 ? 0.342 6.032 -2.509 1.00 84.94 86 PRO A CA 1
ATOM 665 C C . PRO A 1 86 ? 0.875 5.705 -3.910 1.00 84.94 86 PRO A C 1
ATOM 667 O O . PRO A 1 86 ? 0.115 5.649 -4.886 1.00 84.94 86 PRO A O 1
ATOM 670 N N . THR A 1 87 ? 2.197 5.555 -3.986 1.00 76.31 87 THR A N 1
ATOM 671 C CA . THR A 1 87 ? 2.991 5.174 -5.151 1.00 76.31 87 THR A CA 1
ATOM 672 C C . THR A 1 87 ? 4.204 4.409 -4.666 1.00 76.31 87 THR A C 1
ATOM 674 O O . THR A 1 87 ? 4.715 4.700 -3.580 1.00 76.31 87 THR A O 1
ATOM 677 N N . SER A 1 88 ? 4.751 3.543 -5.509 1.00 72.50 88 SER A N 1
ATOM 678 C CA . SER A 1 88 ? 5.921 2.801 -5.095 1.00 72.50 88 SER A CA 1
ATOM 679 C C . SER A 1 88 ? 7.147 3.684 -4.878 1.00 72.50 88 SER A C 1
ATOM 681 O O . SER A 1 88 ? 7.416 4.631 -5.623 1.00 72.50 88 SER A O 1
ATOM 683 N N . VAL A 1 89 ? 7.928 3.332 -3.868 1.00 71.12 89 VAL A N 1
ATOM 684 C CA . VAL A 1 89 ? 9.113 4.075 -3.444 1.00 71.12 89 VAL A CA 1
ATOM 685 C C . VAL A 1 89 ? 10.376 3.464 -4.051 1.00 71.12 89 VAL A C 1
ATOM 687 O O . VAL A 1 89 ? 10.492 2.252 -4.191 1.00 71.12 89 VAL A O 1
ATOM 690 N N . LYS A 1 90 ? 11.309 4.317 -4.493 1.00 64.94 90 LYS A N 1
ATOM 691 C CA . LYS A 1 90 ? 12.518 3.908 -5.243 1.00 64.94 90 LYS A CA 1
ATOM 692 C C . LYS A 1 90 ? 13.601 3.243 -4.381 1.00 64.94 90 LYS A C 1
ATOM 694 O O . LYS A 1 90 ? 14.594 2.779 -4.926 1.00 64.94 90 LYS A O 1
ATOM 699 N N . VAL A 1 91 ? 13.444 3.269 -3.061 1.00 72.69 91 VAL A N 1
ATOM 700 C CA . VAL A 1 91 ? 14.400 2.757 -2.071 1.00 72.69 91 VAL A CA 1
ATOM 701 C C . VAL A 1 91 ? 13.665 1.869 -1.076 1.00 72.69 91 VAL A C 1
ATOM 703 O O . VAL A 1 91 ? 12.449 1.991 -0.937 1.00 72.69 91 VAL A O 1
ATOM 706 N N . ASN A 1 92 ? 14.395 1.005 -0.368 1.00 76.88 92 ASN A N 1
ATOM 707 C CA . ASN A 1 92 ? 13.814 0.095 0.618 1.00 76.88 92 ASN A CA 1
ATOM 708 C C . ASN A 1 92 ? 13.016 0.875 1.694 1.00 76.88 92 ASN A C 1
ATOM 710 O O . ASN A 1 92 ? 13.612 1.674 2.423 1.00 76.88 92 ASN A O 1
ATOM 714 N N . PRO A 1 93 ? 11.694 0.649 1.821 1.00 81.62 93 PRO A N 1
ATOM 715 C CA . PRO A 1 93 ? 10.841 1.428 2.713 1.00 81.62 93 PRO A CA 1
ATOM 716 C C . PRO A 1 93 ? 10.836 0.986 4.173 1.00 81.62 93 PRO A C 1
ATOM 718 O O . PRO A 1 93 ? 9.982 1.460 4.912 1.00 81.62 93 PRO A O 1
ATOM 721 N N . MET A 1 94 ? 11.740 0.111 4.620 1.00 87.81 94 MET A N 1
ATOM 722 C CA . MET A 1 94 ? 11.695 -0.481 5.964 1.00 87.81 94 MET A CA 1
ATOM 723 C C . MET A 1 94 ? 11.423 0.538 7.087 1.00 87.81 94 MET A C 1
ATOM 725 O O . MET A 1 94 ? 10.454 0.385 7.828 1.00 87.81 94 MET A O 1
ATOM 729 N N . LEU A 1 95 ? 12.223 1.606 7.185 1.00 89.12 95 LEU A N 1
ATOM 730 C CA . LEU A 1 95 ? 12.039 2.633 8.222 1.00 89.12 95 LEU A CA 1
ATOM 731 C C . LEU A 1 95 ? 10.730 3.414 8.051 1.00 89.12 95 LEU A C 1
ATOM 733 O O . LEU A 1 95 ? 10.097 3.788 9.034 1.00 89.12 95 LEU A O 1
ATOM 737 N N . SER A 1 96 ? 10.301 3.640 6.810 1.00 89.94 96 SER A N 1
ATOM 738 C CA . SER A 1 96 ? 9.027 4.300 6.522 1.00 89.94 96 SER A CA 1
ATOM 739 C C . SER A 1 96 ? 7.835 3.421 6.906 1.00 89.94 96 SER A C 1
ATOM 741 O O . SER A 1 96 ? 6.878 3.933 7.478 1.00 89.94 96 SER A O 1
ATOM 743 N N . ILE A 1 97 ? 7.908 2.108 6.667 1.00 92.81 97 ILE A N 1
ATOM 744 C CA . ILE A 1 97 ? 6.902 1.140 7.122 1.00 92.81 97 ILE A CA 1
ATOM 745 C C . ILE A 1 97 ? 6.835 1.148 8.648 1.00 92.81 97 ILE A C 1
ATOM 747 O O . ILE A 1 97 ? 5.750 1.291 9.198 1.00 92.81 97 ILE A O 1
ATOM 751 N N . MET A 1 98 ? 7.981 1.070 9.335 1.00 95.50 98 MET A N 1
ATOM 752 C CA . MET A 1 98 ? 8.029 1.132 10.802 1.00 95.50 98 MET A CA 1
ATOM 753 C C . MET A 1 98 ? 7.407 2.430 11.338 1.00 95.50 98 MET A C 1
ATOM 755 O O . MET A 1 98 ? 6.620 2.388 12.280 1.00 95.50 98 MET A O 1
ATOM 759 N N . GLY A 1 99 ? 7.706 3.573 10.712 1.00 95.12 99 GLY A N 1
ATOM 760 C CA . GLY A 1 99 ? 7.122 4.864 11.082 1.00 95.12 99 GLY A CA 1
ATOM 761 C C . GLY A 1 99 ? 5.607 4.925 10.869 1.00 95.12 99 GLY A C 1
ATOM 762 O O . GLY A 1 99 ? 4.882 5.390 11.747 1.00 95.12 99 GLY A O 1
ATOM 763 N N . PHE A 1 100 ? 5.102 4.420 9.738 1.00 94.88 100 PHE A N 1
ATOM 764 C CA . PHE A 1 100 ? 3.659 4.344 9.504 1.00 94.88 100 PHE A CA 1
ATOM 765 C C . PHE A 1 100 ? 2.965 3.378 10.457 1.00 94.88 100 PHE A C 1
ATOM 767 O O . PHE A 1 100 ? 1.893 3.709 10.960 1.00 94.88 100 PHE A O 1
ATOM 774 N N . ALA A 1 101 ? 3.572 2.228 10.744 1.00 96.25 101 ALA A N 1
ATOM 775 C CA . ALA A 1 101 ? 3.029 1.264 11.688 1.00 96.25 101 ALA A CA 1
ATOM 776 C C . ALA A 1 101 ? 2.924 1.856 13.097 1.00 96.25 101 ALA A C 1
ATOM 778 O O . ALA A 1 101 ? 1.874 1.742 13.723 1.00 96.25 101 ALA A O 1
ATOM 779 N N . MET A 1 102 ? 3.960 2.567 13.555 1.00 97.38 102 MET A N 1
ATOM 780 C CA . MET A 1 102 ? 3.940 3.264 14.842 1.00 97.38 102 MET A CA 1
ATOM 781 C C . MET A 1 102 ? 2.840 4.331 14.889 1.00 97.38 102 MET A C 1
ATOM 783 O O . MET A 1 102 ? 2.014 4.303 15.795 1.00 97.38 102 MET A O 1
ATOM 787 N N . ARG A 1 103 ? 2.746 5.195 13.868 1.00 95.75 103 ARG A N 1
ATOM 788 C CA . ARG A 1 103 ? 1.689 6.221 13.779 1.00 95.75 103 ARG A CA 1
ATOM 789 C C . ARG A 1 103 ? 0.280 5.621 13.746 1.00 95.75 103 ARG A C 1
ATOM 791 O O . ARG A 1 103 ? -0.651 6.180 14.317 1.00 95.75 103 ARG A O 1
ATOM 798 N N . THR A 1 104 ? 0.111 4.503 13.044 1.00 96.75 104 THR A N 1
ATOM 799 C CA . THR A 1 104 ? -1.170 3.785 12.967 1.00 96.75 104 THR A CA 1
ATOM 800 C C . THR A 1 104 ? -1.537 3.209 14.333 1.00 96.75 104 THR A C 1
ATOM 802 O O . THR A 1 104 ? -2.669 3.365 14.777 1.00 96.75 104 THR A O 1
ATOM 805 N N . ALA A 1 105 ? -0.573 2.605 15.032 1.00 96.69 105 ALA A N 1
ATOM 806 C CA . ALA A 1 105 ? -0.770 2.069 16.375 1.00 96.69 105 ALA A CA 1
ATOM 807 C C . ALA A 1 105 ? -1.124 3.161 17.397 1.00 96.69 105 ALA A C 1
ATOM 809 O O . ALA A 1 105 ? -2.038 2.961 18.191 1.00 96.69 105 ALA A O 1
ATOM 810 N N . GLU A 1 106 ? -0.459 4.320 17.346 1.00 96.44 106 GLU A N 1
ATOM 811 C CA . GLU A 1 106 ? -0.800 5.484 18.178 1.00 96.44 106 GLU A CA 1
ATOM 812 C C . GLU A 1 106 ? -2.245 5.928 17.942 1.00 96.44 106 GLU A C 1
ATOM 814 O O . GLU A 1 106 ? -3.003 6.073 18.897 1.00 96.44 106 GLU A O 1
ATOM 819 N N . ARG A 1 107 ? -2.671 6.041 16.676 1.00 93.75 107 ARG A N 1
ATOM 820 C CA . ARG A 1 107 ? -4.065 6.368 16.349 1.00 93.75 107 ARG A CA 1
ATOM 821 C C . ARG A 1 107 ? -5.043 5.322 16.883 1.00 93.75 107 ARG A C 1
ATOM 823 O O . ARG A 1 107 ? -6.094 5.701 17.376 1.00 93.75 107 ARG A O 1
ATOM 830 N N . ILE A 1 108 ? -4.728 4.031 16.780 1.00 95.25 108 ILE A N 1
ATOM 831 C CA . ILE A 1 108 ? -5.590 2.967 17.319 1.00 95.25 108 ILE A CA 1
ATOM 832 C C . ILE A 1 108 ? -5.698 3.077 18.846 1.00 95.25 108 ILE A C 1
ATOM 834 O O . ILE A 1 108 ? -6.770 2.839 19.385 1.00 95.25 108 ILE A O 1
ATOM 838 N N . ALA A 1 109 ? -4.615 3.443 19.535 1.00 94.75 109 ALA A N 1
ATOM 839 C CA . ALA A 1 109 ? -4.588 3.568 20.991 1.00 94.75 109 ALA A CA 1
ATOM 840 C C . ALA A 1 109 ? -5.318 4.816 21.534 1.00 94.75 109 ALA A C 1
ATOM 842 O O . ALA A 1 109 ? -5.642 4.851 22.719 1.00 94.75 109 ALA A O 1
ATOM 843 N N . GLU A 1 110 ? -5.548 5.837 20.703 1.00 87.75 110 GLU A N 1
ATOM 844 C CA . GLU A 1 110 ? -6.310 7.047 21.057 1.00 87.75 110 GLU A CA 1
ATOM 845 C C . GLU A 1 110 ? -7.841 6.861 21.002 1.00 87.75 110 GLU A C 1
ATOM 847 O O . GLU A 1 110 ? -8.566 7.729 21.495 1.00 87.75 110 GLU A O 1
ATOM 852 N N . VAL A 1 111 ? -8.331 5.776 20.387 1.00 59.03 111 VAL A N 1
ATOM 853 C CA . VAL A 1 111 ? -9.766 5.457 20.218 1.00 59.03 111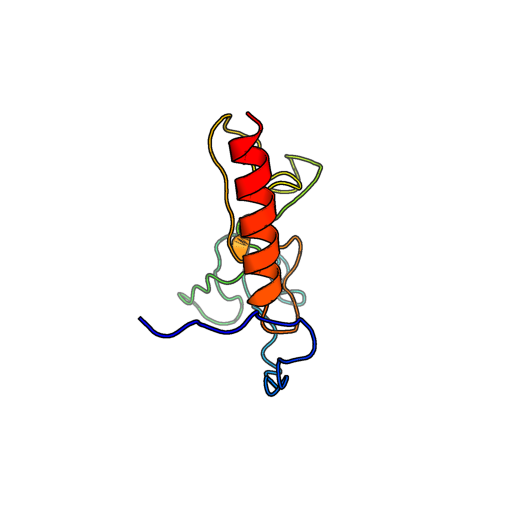 VAL A CA 1
ATOM 854 C C . VAL A 1 111 ? -10.242 4.524 21.325 1.00 59.03 111 VAL A C 1
ATOM 856 O O . VAL A 1 111 ? -11.353 4.773 21.847 1.00 59.03 111 VAL A O 1
#

Sequence (111 aa):
MEDIGKIVPNGFVWSAYHPQGTCRMSGDPFRGVVDSYGRAHDFDNLYIADASTCRMSGDPFRGVVDSYGKAHDFDNLYIADASIFPTSVKVNPMLSIMGFAMRTAERIAEV

Secondary structure (DSSP, 8-state):
--------GGG-------------B-SSTTT-SB-TT-BBSSSTT-B---TTTT-B-SSTTS-SB-TTSBBTT-TT-B--SGGG-SS--SS--HHHHHHHHHHHHHHHHT-

Foldseek 3Di:
DDDPPDDDPPPDPPPFPDQDWWFWEDPDLVRTQAHLQQHGPVDPPDGDDTFQNQEEDPDLVQGQAHPLQHGPVDDPDGDQARNHHNTTDRGDCVVVSVVSNVSNVVVVVVD